Protein AF-A0A1B3WTC4-F1 (afdb_monomer_lite)

Foldseek 3Di:
DPPVVVVVVVVVVVVVVVVVVVVVPPDPPDDDPPPPPPVPQLQPCLVVLLVLLVLLLCLLVVLLVCQVVVNVVSNVVSLVVNVVSLVVNVVSCVVSVQDDPAPSVVLSVQCVVQNHHPSSVVSNVSSVVRSVVVVVSCVVVVND

Secondary structure (DSSP, 8-state):
--SHHHHHHHHHHHHHHHHHHHGGG----------------GGGGHHHHHHHHHHHHHHHHHHHHHHHTT-HHHHHHHHHHHHHHHHHHHHHHHHTT------THHHHHHHHH--STT-HHHHHHHHHHHHHHHHHHHHHTT--

pLDDT: mean 82.91, std 19.41, range [41.91, 98.44]

Radius of gyration: 29.52 Å; chains: 1; bounding box: 40×79×65 Å

Structure (mmCIF, N/CA/C/O backbone):
data_AF-A0A1B3WTC4-F1
#
_entry.id   AF-A0A1B3WTC4-F1
#
loop_
_atom_site.group_PDB
_atom_site.id
_atom_site.type_symbol
_atom_site.label_atom_id
_atom_site.label_alt_id
_atom_site.label_comp_id
_atom_site.label_asym_id
_atom_site.label_entity_id
_atom_site.label_seq_id
_atom_site.pdbx_PDB_ins_code
_atom_site.Cartn_x
_atom_site.Cartn_y
_atom_site.Cartn_z
_atom_site.occupancy
_atom_site.B_iso_or_equiv
_atom_site.auth_seq_id
_atom_site.auth_comp_id
_atom_site.auth_asym_id
_atom_site.auth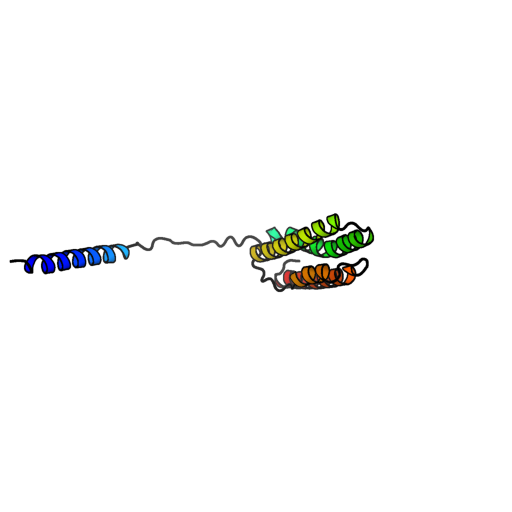_atom_id
_atom_site.pdbx_PDB_model_num
ATOM 1 N N . MET A 1 1 ? 9.241 69.233 44.954 1.00 50.31 1 MET A N 1
ATOM 2 C CA . MET A 1 1 ? 7.904 68.723 44.554 1.00 50.31 1 MET A CA 1
ATOM 3 C C . MET A 1 1 ? 7.933 67.971 43.206 1.00 50.31 1 MET A C 1
ATOM 5 O O . MET A 1 1 ? 7.267 68.380 42.267 1.00 50.31 1 MET A O 1
ATOM 9 N N . LYS A 1 2 ? 8.688 66.867 43.059 1.00 51.78 2 LYS A N 1
ATOM 10 C CA . LYS A 1 2 ? 8.697 66.079 41.796 1.00 51.78 2 LYS A CA 1
ATOM 11 C C . LYS A 1 2 ? 8.578 64.558 41.987 1.00 51.78 2 LYS A C 1
ATOM 13 O O . LYS A 1 2 ? 8.228 63.855 41.046 1.00 51.78 2 LYS A O 1
ATOM 18 N N . ASN A 1 3 ? 8.758 64.057 43.214 1.00 51.31 3 ASN A N 1
ATOM 19 C CA . ASN A 1 3 ? 8.743 62.615 43.501 1.00 51.31 3 ASN A CA 1
ATOM 20 C C . ASN A 1 3 ? 7.388 62.071 43.987 1.00 51.31 3 ASN A C 1
ATOM 22 O O . ASN A 1 3 ? 7.148 60.872 43.876 1.00 51.31 3 ASN A O 1
ATOM 26 N N . MET A 1 4 ? 6.468 62.927 44.446 1.00 48.19 4 MET A N 1
ATOM 27 C CA . MET A 1 4 ? 5.174 62.484 44.995 1.00 48.19 4 MET A CA 1
ATOM 28 C C . MET A 1 4 ? 4.182 62.012 43.910 1.00 48.19 4 MET A C 1
ATOM 30 O O . MET A 1 4 ? 3.353 61.142 44.158 1.00 48.19 4 MET A O 1
ATOM 34 N N . ASN A 1 5 ? 4.340 62.477 42.662 1.00 55.84 5 ASN A N 1
ATOM 35 C CA . ASN A 1 5 ? 3.460 62.119 41.537 1.00 55.84 5 ASN A CA 1
ATOM 36 C C . ASN A 1 5 ? 3.775 60.757 40.891 1.00 55.84 5 ASN A C 1
ATOM 38 O O . ASN A 1 5 ? 2.959 60.237 40.131 1.00 55.84 5 ASN A O 1
ATOM 42 N N . ARG A 1 6 ? 4.945 60.158 41.164 1.00 52.97 6 ARG A N 1
ATOM 43 C CA . ARG A 1 6 ? 5.307 58.830 40.628 1.00 52.97 6 ARG A CA 1
ATOM 44 C C . ARG A 1 6 ? 4.764 57.687 41.483 1.00 52.97 6 ARG A C 1
ATOM 46 O O . ARG A 1 6 ? 4.375 56.669 40.921 1.00 52.97 6 ARG A O 1
ATOM 53 N N . ALA A 1 7 ? 4.722 57.852 42.805 1.00 53.91 7 ALA A N 1
ATOM 54 C CA . ALA A 1 7 ? 4.196 56.833 43.713 1.00 53.91 7 ALA A CA 1
ATOM 55 C C . ALA A 1 7 ? 2.673 56.676 43.557 1.00 53.91 7 ALA A C 1
ATOM 57 O O . ALA A 1 7 ? 2.188 55.562 43.389 1.00 53.91 7 ALA A O 1
ATOM 58 N N . PHE A 1 8 ? 1.940 57.793 43.467 1.00 51.97 8 PHE A N 1
ATOM 59 C CA . PHE A 1 8 ? 0.485 57.782 43.273 1.00 51.97 8 PHE A CA 1
ATOM 60 C C . PHE A 1 8 ? 0.058 57.146 41.939 1.00 51.97 8 PHE A C 1
ATOM 62 O O . PHE A 1 8 ? -0.887 56.361 41.897 1.00 51.97 8 PHE A O 1
ATOM 69 N N . ARG A 1 9 ? 0.795 57.409 40.846 1.00 53.12 9 ARG A N 1
ATOM 70 C CA . ARG A 1 9 ? 0.520 56.794 39.533 1.00 53.12 9 ARG A CA 1
ATOM 71 C C . ARG A 1 9 ? 0.743 55.278 39.523 1.00 53.12 9 ARG A C 1
ATOM 73 O O . ARG A 1 9 ? 0.026 54.580 38.818 1.00 53.12 9 ARG A O 1
ATOM 80 N N . LYS A 1 10 ? 1.697 54.759 40.306 1.00 51.62 10 LYS A N 1
ATOM 81 C CA . LYS A 1 10 ? 1.956 53.311 40.394 1.00 51.62 10 LYS A CA 1
ATOM 82 C C . LYS A 1 10 ? 0.851 52.569 41.150 1.00 51.62 10 LYS A C 1
ATOM 84 O O . LYS A 1 10 ? 0.444 51.504 40.697 1.00 51.62 10 LYS A O 1
ATOM 89 N N . SER A 1 11 ? 0.320 53.147 42.230 1.00 53.62 11 SER A N 1
ATOM 90 C CA . SER A 1 11 ? -0.779 52.529 42.990 1.00 53.62 11 SER A CA 1
ATOM 91 C C . SER A 1 11 ? -2.088 52.451 42.199 1.00 53.62 11 SER A C 1
ATOM 93 O O . SER A 1 11 ? -2.794 51.454 42.302 1.00 53.62 11 SER A O 1
ATOM 95 N N . ILE A 1 12 ? -2.392 53.449 41.361 1.00 56.28 12 ILE A N 1
ATOM 96 C CA . ILE A 1 12 ? -3.609 53.447 40.525 1.00 56.28 12 ILE A CA 1
ATOM 97 C C . ILE A 1 12 ? -3.528 52.378 39.422 1.00 56.28 12 ILE A C 1
ATOM 99 O O . ILE A 1 12 ? -4.506 51.682 39.159 1.00 56.28 12 ILE A O 1
ATOM 103 N N . VAL A 1 13 ? -2.354 52.200 38.804 1.00 56.56 13 VAL A N 1
ATOM 104 C CA . VAL A 1 13 ? -2.149 51.181 37.758 1.00 56.56 13 VAL A CA 1
ATOM 105 C C . VAL A 1 13 ? -2.212 49.763 38.338 1.00 56.56 13 VAL A C 1
ATOM 107 O O . VAL A 1 13 ? -2.821 48.885 37.733 1.00 56.56 13 VAL A O 1
ATOM 110 N N . LEU A 1 14 ? -1.651 49.542 39.532 1.00 54.56 14 LEU A N 1
ATOM 111 C CA . LEU A 1 14 ? -1.703 48.242 40.213 1.00 54.56 14 LEU A CA 1
ATOM 112 C C . LEU A 1 14 ? -3.119 47.872 40.678 1.00 54.56 14 LEU A C 1
ATOM 114 O O . LEU A 1 14 ? -3.520 46.719 40.534 1.00 54.56 14 LEU A O 1
ATOM 118 N N . ALA A 1 15 ? -3.896 48.841 41.174 1.00 55.72 15 ALA A N 1
ATOM 119 C CA . ALA A 1 15 ? -5.288 48.612 41.567 1.00 55.72 15 ALA A CA 1
ATOM 120 C C . ALA A 1 15 ? -6.195 48.291 40.361 1.00 55.72 15 ALA A C 1
ATOM 122 O O . ALA A 1 15 ? -7.077 47.444 40.469 1.00 55.72 15 ALA A O 1
ATOM 123 N N . SER A 1 16 ? -5.939 48.915 39.205 1.00 55.94 16 SER A N 1
ATOM 124 C CA . SER A 1 16 ? -6.652 48.667 37.940 1.00 55.94 16 SER A CA 1
ATOM 125 C C . SER A 1 16 ? -6.353 47.284 37.337 1.00 55.94 16 SER A C 1
ATOM 127 O O . SER A 1 16 ? -7.250 46.596 36.856 1.00 55.94 16 SER A O 1
ATOM 129 N N . LEU A 1 17 ? -5.103 46.818 37.412 1.00 55.31 17 LEU A N 1
ATOM 130 C CA . LEU A 1 17 ? -4.729 45.484 36.922 1.00 55.31 17 LEU A CA 1
ATOM 131 C C . LEU A 1 17 ? -5.350 44.350 37.750 1.00 55.31 17 LEU A C 1
ATOM 133 O O . LEU A 1 17 ? -5.718 43.315 37.196 1.00 55.31 17 LEU A O 1
ATOM 137 N N . MET A 1 18 ? -5.507 44.547 39.062 1.00 55.53 18 MET A N 1
ATOM 138 C CA . MET A 1 18 ? -6.101 43.538 39.946 1.00 55.53 18 MET A CA 1
ATOM 139 C C . MET A 1 18 ? -7.618 43.402 39.768 1.00 55.53 18 MET A C 1
ATOM 141 O O . MET A 1 18 ? -8.139 42.291 39.849 1.00 55.53 18 MET A O 1
ATOM 145 N N . THR A 1 19 ? -8.335 44.487 39.462 1.00 55.62 19 THR A N 1
ATOM 146 C CA . THR A 1 19 ? -9.781 44.418 39.188 1.00 55.62 19 THR A CA 1
ATOM 147 C C . THR A 1 19 ? -10.091 43.742 37.851 1.00 55.62 19 THR A C 1
ATOM 149 O O . THR A 1 19 ? -11.058 42.988 37.772 1.00 55.62 19 THR A O 1
ATOM 152 N N . VAL A 1 20 ? -9.246 43.917 36.828 1.00 57.22 20 VAL A N 1
ATOM 153 C CA . VAL A 1 20 ? -9.387 43.206 35.540 1.00 57.22 20 VAL A CA 1
ATOM 154 C C . VAL A 1 20 ? -9.136 41.700 35.693 1.00 57.22 20 VAL A C 1
ATOM 156 O O . VAL A 1 20 ? -9.823 40.899 35.061 1.00 57.22 20 VAL A O 1
ATOM 159 N N . LEU A 1 21 ? -8.207 41.292 36.565 1.00 54.12 21 LEU A N 1
ATOM 160 C CA . LEU A 1 21 ? -7.899 39.874 36.785 1.00 54.12 21 LEU A CA 1
ATOM 161 C C . LEU A 1 21 ? -9.020 39.132 37.543 1.00 54.12 21 LEU A C 1
ATOM 163 O O . LEU A 1 21 ? -9.281 37.965 37.264 1.00 54.12 21 LEU A O 1
ATOM 167 N N . LEU A 1 22 ? -9.721 39.811 38.458 1.00 52.78 22 LEU A N 1
ATOM 168 C CA . LEU A 1 22 ? -10.824 39.231 39.240 1.00 52.78 22 LEU A CA 1
ATOM 169 C C . LEU A 1 22 ? -12.136 39.082 38.448 1.00 52.78 22 LEU A C 1
ATOM 171 O O . LEU A 1 22 ? -12.939 38.205 38.763 1.00 52.78 22 LEU A O 1
ATOM 175 N N . LEU A 1 23 ? -12.342 39.874 37.391 1.00 52.59 23 LEU A N 1
ATOM 176 C CA . LEU A 1 23 ? -13.521 39.778 36.517 1.00 52.59 23 LEU A CA 1
ATOM 177 C C . LEU A 1 23 ? -13.477 38.584 35.544 1.00 52.59 23 LEU A C 1
ATOM 179 O O . LEU A 1 23 ? -14.516 38.197 35.017 1.00 52.59 23 LEU A O 1
ATOM 183 N N . MET A 1 24 ? -12.313 37.958 35.339 1.00 53.66 24 MET A N 1
ATOM 184 C CA . MET A 1 24 ? -12.156 36.811 34.429 1.00 53.66 24 MET A CA 1
ATOM 185 C C . MET A 1 24 ? -12.539 35.450 35.045 1.00 53.66 24 MET A C 1
ATOM 187 O O . MET A 1 24 ? -12.546 34.448 34.336 1.00 53.66 24 MET A O 1
ATOM 191 N N . ILE A 1 25 ? -12.857 35.382 36.345 1.00 55.09 25 ILE A N 1
ATOM 192 C CA . ILE A 1 25 ? -13.133 34.110 37.051 1.00 55.09 25 ILE A CA 1
ATOM 193 C C . ILE A 1 25 ? -14.643 33.800 37.124 1.00 55.09 25 ILE A C 1
ATOM 195 O O . ILE A 1 25 ? -15.042 32.680 37.431 1.00 55.09 25 ILE A O 1
ATOM 199 N N . ALA A 1 26 ? -15.512 34.750 36.777 1.00 51.06 26 ALA A N 1
ATOM 200 C CA . ALA A 1 26 ? -16.961 34.561 36.815 1.00 51.06 26 ALA A CA 1
ATOM 201 C C . ALA A 1 26 ? -17.522 34.140 35.446 1.00 51.06 26 ALA A C 1
ATOM 203 O O . ALA A 1 26 ? -18.326 34.852 34.847 1.00 51.06 26 ALA A O 1
ATOM 204 N N . VAL A 1 27 ? -17.115 32.970 34.947 1.00 57.34 27 VAL A N 1
ATOM 205 C CA . VAL A 1 27 ? -17.878 32.281 33.896 1.00 57.34 27 VAL A CA 1
ATOM 206 C C . VAL A 1 27 ? -18.818 31.301 34.597 1.00 57.34 27 VAL A C 1
ATOM 208 O O . VAL A 1 27 ? -18.336 30.354 35.221 1.00 57.34 27 VAL A O 1
ATOM 211 N N . PRO A 1 28 ? -20.145 31.505 34.561 1.00 53.31 28 PRO A N 1
ATOM 212 C CA . PRO A 1 28 ? -21.066 30.544 35.140 1.00 53.31 28 PRO A CA 1
ATOM 213 C C . PRO A 1 28 ? -21.009 29.248 34.321 1.00 53.31 28 PRO A C 1
ATOM 215 O O . PRO A 1 28 ? -21.296 29.234 33.123 1.00 53.31 28 PRO A O 1
ATOM 218 N N . SER A 1 29 ? -20.606 28.163 34.984 1.00 58.69 29 SER A N 1
ATOM 219 C CA . SER A 1 29 ? -20.560 26.796 34.465 1.00 58.69 29 SER A CA 1
ATOM 220 C C . SER A 1 29 ? -21.958 26.300 34.088 1.00 58.69 29 SER A C 1
ATOM 222 O O . SER A 1 29 ? -22.588 25.556 34.834 1.00 58.69 29 SER A O 1
ATOM 224 N N . PHE A 1 30 ? -22.441 26.689 32.913 1.00 56.84 30 PHE A N 1
ATOM 225 C CA . PHE A 1 30 ? -23.609 26.092 32.276 1.00 56.84 30 PHE A CA 1
ATOM 226 C C . PHE A 1 30 ? -23.208 25.544 30.913 1.00 56.84 30 PHE A C 1
ATOM 228 O O . PHE A 1 30 ? -23.296 26.219 29.894 1.00 56.84 30 PHE A O 1
ATOM 235 N N . ALA A 1 31 ? -22.777 24.288 30.906 1.00 49.81 31 ALA A N 1
ATOM 236 C CA . ALA A 1 31 ? -22.910 23.427 29.743 1.00 49.81 31 ALA A CA 1
ATOM 237 C C . ALA A 1 31 ? -22.973 21.973 30.219 1.00 49.81 31 ALA A C 1
ATOM 239 O O . ALA A 1 31 ? -21.963 21.278 30.328 1.00 49.81 31 ALA A O 1
ATOM 240 N N . GLN A 1 32 ? -24.193 21.507 30.494 1.00 54.41 32 GLN A N 1
ATOM 241 C CA . GLN A 1 32 ? -24.524 20.100 30.301 1.00 54.41 32 GLN A CA 1
ATOM 242 C C . GLN A 1 32 ? -24.184 19.755 28.848 1.00 54.41 32 GLN A C 1
ATOM 244 O O . GLN A 1 32 ? -24.898 20.147 27.930 1.00 54.41 32 GLN A O 1
ATOM 249 N N . SER A 1 33 ? -23.093 19.028 28.630 1.00 41.91 33 SER A N 1
ATOM 250 C CA . SER A 1 33 ? -22.925 18.253 27.406 1.00 41.91 33 SER A CA 1
ATOM 251 C C . SER A 1 33 ? -23.109 16.790 27.773 1.00 41.91 33 SER A C 1
ATOM 253 O O . SER A 1 33 ? -22.177 16.055 28.085 1.00 41.91 33 SER A O 1
ATOM 255 N N . THR A 1 34 ? -24.360 16.343 27.743 1.00 49.53 34 THR A N 1
ATOM 256 C CA . THR A 1 34 ? -24.638 14.952 27.412 1.00 49.53 34 THR A CA 1
ATOM 257 C C . THR A 1 34 ? -24.157 14.758 25.979 1.00 49.53 34 THR A C 1
ATOM 259 O O . THR A 1 34 ? -24.918 14.894 25.024 1.00 49.53 34 THR A O 1
ATOM 262 N N . SER A 1 35 ? -22.862 14.479 25.793 1.00 42.72 35 SER A N 1
ATOM 263 C CA . SER A 1 35 ? -22.417 13.940 24.519 1.00 42.72 35 SER A CA 1
ATOM 264 C C . SER A 1 35 ? -23.044 12.554 24.425 1.00 42.72 35 SER A C 1
ATOM 266 O O . SER A 1 35 ? -22.487 11.569 24.914 1.00 42.72 35 SER A O 1
ATOM 268 N N . SER A 1 36 ? -24.226 12.455 23.818 1.00 45.22 36 SER A N 1
ATOM 269 C CA . SER A 1 36 ? -24.593 11.229 23.132 1.00 45.22 36 SER A CA 1
ATOM 270 C C . SER A 1 36 ? -23.496 11.051 22.093 1.00 45.22 36 SER A C 1
ATOM 272 O O . SER A 1 36 ? -23.508 11.698 21.043 1.00 45.22 36 SER A O 1
ATOM 274 N N . ARG A 1 37 ? -22.461 10.288 22.450 1.00 44.78 37 ARG A N 1
ATOM 275 C CA . ARG A 1 37 ? -21.400 9.889 21.543 1.00 44.78 37 ARG A CA 1
ATOM 276 C C . ARG A 1 37 ? -22.122 9.098 20.466 1.00 44.78 37 ARG A C 1
ATOM 278 O O . ARG A 1 37 ? -22.392 7.915 20.635 1.00 44.78 37 ARG A O 1
ATOM 285 N N . PHE A 1 38 ? -22.520 9.776 19.394 1.00 46.78 38 PHE A N 1
ATOM 286 C CA . PHE A 1 38 ? -22.831 9.119 18.143 1.00 46.78 38 PHE A CA 1
ATOM 287 C C . PHE A 1 38 ? -21.493 8.548 17.691 1.00 46.78 38 PHE A C 1
ATOM 289 O O . PHE A 1 38 ? -20.714 9.197 16.990 1.00 46.78 38 PHE A O 1
ATOM 296 N N . GLU A 1 39 ? -21.153 7.387 18.247 1.00 51.66 39 GLU A N 1
ATOM 297 C CA . GLU A 1 39 ? -20.001 6.611 17.849 1.00 51.66 39 GLU A CA 1
ATOM 298 C C . GLU A 1 39 ? -20.309 6.210 16.416 1.00 51.66 39 GLU A C 1
ATOM 300 O O . GLU A 1 39 ? -21.130 5.327 16.163 1.00 51.66 39 GLU A O 1
ATOM 305 N N . ARG A 1 40 ? -19.765 6.982 15.463 1.00 58.31 40 ARG A N 1
ATOM 306 C CA . ARG A 1 40 ? -19.933 6.681 14.044 1.00 58.31 40 ARG A CA 1
ATOM 307 C C . ARG A 1 40 ? -19.571 5.209 13.877 1.00 58.31 40 ARG A C 1
ATOM 309 O O . ARG A 1 40 ? -18.495 4.822 14.340 1.00 58.31 40 ARG A O 1
ATOM 316 N N . PRO A 1 41 ? -20.424 4.399 13.233 1.00 64.12 41 PRO A N 1
ATOM 317 C CA . PRO A 1 41 ? -20.119 2.994 13.055 1.00 64.12 41 PRO A CA 1
ATOM 318 C C . PRO A 1 41 ? -18.742 2.876 12.403 1.00 64.12 41 PRO A C 1
ATOM 320 O O . PRO A 1 41 ? -18.532 3.416 11.313 1.00 64.12 41 PRO A O 1
ATOM 323 N N . ARG A 1 42 ? -17.797 2.178 13.050 1.00 71.69 42 ARG A N 1
ATOM 324 C CA . ARG A 1 42 ? -16.463 1.903 12.476 1.00 71.69 42 ARG A CA 1
ATOM 325 C C . ARG A 1 42 ? -16.576 1.239 11.097 1.00 71.69 42 ARG A C 1
ATOM 327 O O . ARG A 1 42 ? -15.669 1.329 10.282 1.00 71.69 42 ARG A O 1
ATOM 334 N N . THR A 1 43 ? -17.722 0.628 10.806 1.00 80.81 43 THR A N 1
ATOM 335 C CA . THR A 1 43 ? -18.070 0.030 9.518 1.00 80.81 43 THR A CA 1
ATOM 336 C C . THR A 1 43 ? -18.186 1.030 8.366 1.00 80.81 43 THR A C 1
ATOM 338 O O . THR A 1 43 ? -18.031 0.604 7.224 1.00 80.81 43 THR A O 1
ATOM 341 N N . LYS A 1 44 ? -18.388 2.336 8.619 1.00 88.06 44 LYS A N 1
ATOM 342 C CA . LYS A 1 44 ? -18.549 3.353 7.560 1.00 88.06 44 LYS A CA 1
ATOM 343 C C . LYS A 1 44 ? -17.404 3.322 6.542 1.00 88.06 44 LYS A C 1
ATOM 345 O O . LYS A 1 44 ? -17.657 3.430 5.3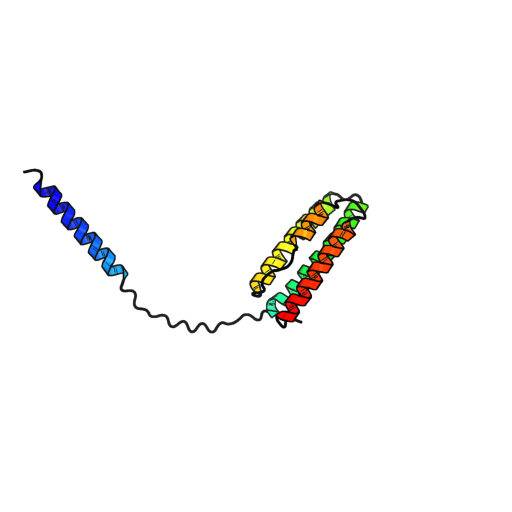51 1.00 88.06 44 LYS A O 1
ATOM 350 N N . TYR A 1 45 ? -16.170 3.159 7.018 1.00 91.75 45 TYR A N 1
ATOM 351 C CA . TYR A 1 45 ? -14.959 3.187 6.191 1.00 91.75 45 TYR A CA 1
ATOM 352 C C . TYR A 1 45 ? -14.381 1.791 5.922 1.00 91.75 45 TYR A C 1
ATOM 354 O O . TYR A 1 45 ? -13.317 1.665 5.322 1.00 91.75 45 TYR A O 1
ATOM 362 N N . LEU A 1 46 ? -15.058 0.718 6.350 1.00 93.38 46 LEU A N 1
ATOM 363 C CA . LEU A 1 46 ? -14.535 -0.645 6.221 1.00 93.38 46 LEU A CA 1
ATOM 364 C C . LEU A 1 46 ? -14.336 -1.048 4.753 1.00 93.38 46 LEU A C 1
ATOM 366 O O . LEU A 1 46 ? -13.332 -1.681 4.421 1.00 93.38 46 LEU A O 1
ATOM 370 N N . GLY A 1 47 ? -15.274 -0.665 3.880 1.00 94.38 47 GLY A N 1
ATOM 371 C CA . GLY A 1 47 ? -15.153 -0.868 2.435 1.00 94.38 47 GLY A CA 1
ATOM 372 C C . GLY A 1 47 ? -13.923 -0.158 1.866 1.00 94.38 47 GLY A C 1
ATOM 373 O O . GLY A 1 47 ? -13.108 -0.789 1.193 1.00 94.38 47 GLY A O 1
ATOM 374 N N . ASP A 1 48 ? -13.735 1.111 2.229 1.00 96.25 48 ASP A N 1
ATOM 375 C CA . ASP A 1 48 ? -12.609 1.931 1.774 1.00 96.25 48 ASP A CA 1
ATOM 376 C C . ASP A 1 48 ? -11.268 1.396 2.277 1.00 96.25 48 ASP A C 1
ATOM 378 O O . ASP A 1 48 ? -10.305 1.350 1.516 1.00 96.25 48 ASP A O 1
ATOM 382 N N . VAL A 1 49 ? -11.194 0.927 3.527 1.00 96.69 49 VAL A N 1
ATOM 383 C CA . VAL A 1 49 ? -9.988 0.296 4.086 1.00 96.69 49 VAL A CA 1
ATOM 384 C C . VAL A 1 49 ? -9.603 -0.945 3.285 1.00 96.69 49 VAL A C 1
ATOM 386 O O . VAL A 1 49 ? -8.439 -1.107 2.920 1.00 96.69 49 VAL A O 1
ATOM 389 N N . ARG A 1 50 ? -10.574 -1.813 2.976 1.00 96.62 50 ARG A N 1
ATOM 390 C CA . ARG A 1 50 ? -10.333 -3.038 2.196 1.00 96.62 50 ARG A CA 1
ATOM 391 C C . ARG A 1 50 ? -9.908 -2.720 0.770 1.00 96.62 50 ARG A C 1
ATOM 393 O O . ARG A 1 50 ? -8.944 -3.303 0.283 1.00 96.62 50 ARG A O 1
ATOM 400 N N . ALA A 1 51 ? -10.598 -1.785 0.124 1.00 98.00 51 ALA A N 1
ATOM 401 C CA . ALA A 1 51 ? -10.286 -1.374 -1.237 1.00 98.00 51 ALA A CA 1
ATOM 402 C C . ALA A 1 51 ? -8.900 -0.716 -1.323 1.00 98.00 51 ALA A C 1
ATOM 404 O O . ALA A 1 51 ? -8.120 -1.048 -2.209 1.00 98.00 51 ALA A O 1
ATOM 405 N N . THR A 1 52 ? -8.569 0.162 -0.375 1.00 98.25 52 THR A N 1
ATOM 406 C CA . THR A 1 52 ? -7.259 0.825 -0.293 1.00 98.25 52 THR A CA 1
ATOM 407 C C . THR A 1 52 ? -6.137 -0.182 -0.066 1.00 98.25 52 THR A C 1
ATOM 409 O O . THR A 1 52 ? -5.145 -0.155 -0.787 1.00 98.25 52 THR A O 1
ATOM 412 N N . MET A 1 53 ? -6.300 -1.132 0.864 1.00 98.06 53 MET A N 1
ATOM 413 C CA . MET A 1 53 ? -5.290 -2.177 1.067 1.00 98.06 53 MET A CA 1
ATOM 414 C C . MET A 1 53 ? -5.107 -3.044 -0.181 1.00 98.06 53 MET A C 1
ATOM 416 O O . MET A 1 53 ? -3.975 -3.353 -0.540 1.00 98.06 53 MET A O 1
ATOM 420 N N . LYS A 1 54 ? -6.197 -3.397 -0.872 1.00 98.25 54 LYS A N 1
ATOM 421 C CA . LYS A 1 54 ? -6.118 -4.150 -2.127 1.00 98.25 54 LYS A CA 1
ATOM 422 C C . LYS A 1 54 ? -5.305 -3.391 -3.182 1.00 98.25 54 LYS A C 1
ATOM 424 O O . LYS A 1 54 ? -4.406 -3.976 -3.772 1.00 98.25 54 LYS A O 1
ATOM 429 N N . ARG A 1 55 ? -5.542 -2.083 -3.352 1.00 98.38 55 ARG A N 1
ATOM 430 C CA . ARG A 1 55 ? -4.737 -1.247 -4.262 1.00 98.38 55 ARG A CA 1
ATOM 431 C C . ARG A 1 55 ? -3.258 -1.235 -3.865 1.00 98.38 55 ARG A C 1
ATOM 433 O O . ARG A 1 55 ? -2.404 -1.412 -4.723 1.00 98.38 55 ARG A O 1
ATOM 440 N N . ILE A 1 56 ? -2.947 -1.118 -2.571 1.00 98.31 56 ILE A N 1
ATOM 441 C CA . ILE A 1 56 ? -1.562 -1.209 -2.070 1.00 98.31 56 ILE A CA 1
ATOM 442 C C . ILE A 1 56 ? -0.912 -2.559 -2.421 1.00 98.31 56 ILE A C 1
ATOM 444 O O . ILE A 1 56 ? 0.276 -2.583 -2.724 1.00 98.31 56 ILE A O 1
ATOM 448 N N . GLN A 1 57 ? -1.656 -3.671 -2.387 1.00 97.75 57 GLN A N 1
ATOM 449 C CA . GLN A 1 57 ? -1.137 -4.997 -2.757 1.00 97.75 57 GLN A CA 1
ATOM 450 C C . GLN A 1 57 ? -0.873 -5.150 -4.258 1.00 97.75 57 GLN A C 1
ATOM 452 O O . GLN A 1 57 ? 0.068 -5.837 -4.640 1.00 97.75 57 GLN A O 1
ATOM 457 N N . GLU A 1 58 ? -1.688 -4.522 -5.104 1.00 97.56 58 GLU A N 1
ATOM 458 C CA . GLU A 1 58 ? -1.585 -4.641 -6.563 1.00 97.56 58 GLU A CA 1
ATOM 459 C C . GLU A 1 58 ? -0.455 -3.777 -7.146 1.00 97.56 58 GLU A C 1
ATOM 461 O O . GLU A 1 58 ? 0.220 -4.189 -8.090 1.00 97.56 58 GLU A O 1
ATOM 466 N N . LEU A 1 59 ? -0.213 -2.596 -6.565 1.00 98.06 59 LEU A N 1
ATOM 467 C CA . LEU A 1 59 ? 0.739 -1.610 -7.090 1.00 98.06 59 LEU A CA 1
ATOM 468 C C . LEU A 1 59 ? 2.174 -2.132 -7.278 1.00 98.06 59 LEU A C 1
ATOM 470 O O . LEU A 1 59 ? 2.748 -1.849 -8.328 1.00 98.06 59 LEU A O 1
ATOM 474 N N . PRO A 1 60 ? 2.774 -2.900 -6.347 1.00 97.62 60 PRO A N 1
ATOM 475 C CA . PRO A 1 60 ? 4.082 -3.514 -6.564 1.00 97.62 60 PRO A CA 1
ATOM 476 C C . PRO A 1 60 ? 4.186 -4.350 -7.843 1.00 97.62 60 PRO A C 1
ATOM 478 O O . PRO A 1 60 ? 5.182 -4.237 -8.550 1.00 97.62 60 PRO A O 1
ATOM 481 N N . GLY A 1 61 ? 3.162 -5.145 -8.163 1.00 97.06 61 GLY A N 1
ATOM 482 C CA . GLY A 1 61 ? 3.139 -5.949 -9.387 1.00 97.06 61 GLY A CA 1
ATOM 483 C C . GLY A 1 61 ? 2.966 -5.098 -10.645 1.00 97.06 61 GLY A C 1
ATOM 484 O O . GLY A 1 61 ? 3.618 -5.351 -11.652 1.00 97.06 61 GLY A O 1
ATOM 485 N N . ILE A 1 62 ? 2.141 -4.048 -10.577 1.00 97.62 62 ILE A N 1
ATOM 486 C CA . ILE A 1 62 ? 1.984 -3.082 -11.677 1.00 97.62 62 ILE A CA 1
ATOM 487 C C . ILE A 1 62 ? 3.319 -2.385 -11.968 1.00 97.62 62 ILE A C 1
ATOM 489 O O . ILE A 1 62 ? 3.736 -2.302 -13.118 1.00 97.62 62 ILE A O 1
ATOM 493 N N . MET A 1 63 ? 4.015 -1.928 -10.925 1.00 98.00 63 MET A N 1
ATOM 494 C CA . MET A 1 63 ? 5.327 -1.293 -11.054 1.00 98.00 63 MET A CA 1
ATOM 495 C C . MET A 1 63 ? 6.387 -2.235 -11.633 1.00 98.00 63 MET A C 1
ATOM 497 O O . MET A 1 63 ? 7.187 -1.795 -12.452 1.00 98.00 63 MET A O 1
ATOM 501 N N . ASP A 1 64 ? 6.385 -3.513 -11.246 1.00 97.44 64 ASP A N 1
ATOM 502 C CA . ASP A 1 64 ? 7.299 -4.517 -11.808 1.00 97.44 64 ASP A CA 1
ATOM 503 C C . ASP A 1 64 ? 7.088 -4.688 -13.317 1.00 97.44 64 ASP A C 1
ATOM 505 O O . ASP A 1 64 ? 8.048 -4.665 -14.084 1.00 97.44 64 ASP A O 1
ATOM 509 N N . ASN A 1 65 ? 5.826 -4.769 -13.755 1.00 97.38 65 ASN A N 1
ATOM 510 C CA . ASN A 1 65 ? 5.487 -4.864 -15.176 1.00 97.38 65 ASN A CA 1
ATOM 511 C C . ASN A 1 65 ? 5.971 -3.635 -15.958 1.00 97.38 65 ASN A C 1
ATOM 513 O O . ASN A 1 65 ? 6.582 -3.791 -17.009 1.00 97.38 65 ASN A O 1
ATOM 517 N N . LEU A 1 66 ? 5.779 -2.427 -15.417 1.00 97.75 66 LEU A N 1
ATOM 518 C CA . LEU A 1 66 ? 6.243 -1.183 -16.047 1.00 97.75 66 LEU A CA 1
ATOM 519 C C . LEU A 1 66 ? 7.770 -1.146 -16.194 1.00 97.75 66 LEU A C 1
ATOM 521 O O . LEU A 1 66 ? 8.290 -0.741 -17.233 1.00 97.75 66 LEU A O 1
ATOM 525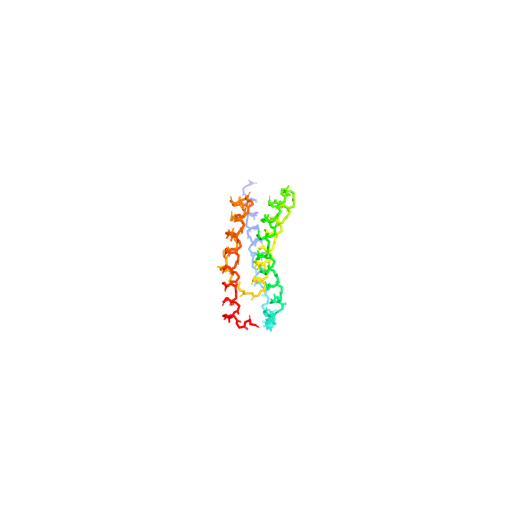 N N . LEU A 1 67 ? 8.504 -1.633 -15.189 1.00 96.31 67 LEU A N 1
ATOM 526 C CA . LEU A 1 67 ? 9.958 -1.787 -15.288 1.00 96.31 67 LEU A CA 1
ATOM 527 C C . LEU A 1 67 ? 10.346 -2.796 -16.378 1.00 96.31 67 LEU A C 1
ATOM 529 O O . LEU A 1 67 ? 11.301 -2.556 -17.113 1.00 96.31 67 LEU A O 1
ATOM 533 N N . CYS A 1 68 ? 9.609 -3.901 -16.514 1.00 96.88 68 CYS A N 1
ATOM 534 C CA . CYS A 1 68 ? 9.838 -4.895 -17.567 1.00 96.88 68 CYS A CA 1
ATOM 535 C C . CYS A 1 68 ? 9.506 -4.383 -18.976 1.00 96.88 68 CYS A C 1
ATOM 537 O O . CYS A 1 68 ? 10.137 -4.796 -19.949 1.00 96.88 68 CYS A O 1
ATOM 539 N N . GLU A 1 69 ? 8.553 -3.464 -19.087 1.00 97.88 69 GLU A N 1
ATOM 540 C CA . GLU A 1 69 ? 8.164 -2.803 -20.336 1.00 97.88 69 GLU A CA 1
ATOM 541 C C . GLU A 1 69 ? 9.076 -1.614 -20.694 1.00 97.88 69 GLU A C 1
ATOM 543 O O . GLU A 1 69 ? 8.944 -1.043 -21.774 1.00 97.88 69 GLU A O 1
ATOM 548 N N . ASN A 1 70 ? 10.055 -1.284 -19.840 1.00 96.81 70 ASN A N 1
ATOM 549 C CA . ASN A 1 70 ? 10.908 -0.095 -19.941 1.00 96.81 70 ASN A CA 1
ATOM 550 C C . ASN A 1 70 ? 10.111 1.225 -19.944 1.00 96.81 70 ASN A C 1
ATOM 552 O O . ASN A 1 70 ? 10.465 2.155 -20.670 1.00 96.81 70 ASN A O 1
ATOM 556 N N . ASP A 1 71 ? 9.070 1.320 -19.110 1.00 97.69 71 ASP A N 1
ATOM 557 C CA . ASP A 1 71 ? 8.283 2.538 -18.880 1.00 97.69 71 ASP A CA 1
ATOM 558 C C . ASP A 1 71 ? 8.638 3.201 -17.527 1.00 97.69 71 ASP A C 1
ATOM 560 O O . ASP A 1 71 ? 7.984 2.967 -16.500 1.00 97.69 71 ASP A O 1
ATOM 564 N N . PRO A 1 72 ? 9.696 4.035 -17.478 1.00 94.25 72 PRO A N 1
ATOM 565 C CA . PRO A 1 72 ? 10.117 4.700 -16.247 1.00 94.25 72 PRO A CA 1
ATOM 566 C C . PRO A 1 72 ? 9.131 5.778 -15.778 1.00 94.25 72 PRO A C 1
ATOM 568 O O . PRO A 1 72 ? 9.033 6.024 -14.571 1.00 94.25 72 PRO A O 1
ATOM 571 N N . ASP A 1 73 ? 8.399 6.412 -16.696 1.00 97.56 73 ASP A N 1
ATOM 572 C CA . ASP A 1 73 ? 7.441 7.468 -16.367 1.00 97.56 73 ASP A CA 1
ATOM 573 C C . ASP A 1 73 ? 6.214 6.865 -15.681 1.00 97.56 73 ASP A C 1
ATOM 575 O O . ASP A 1 73 ? 5.829 7.312 -14.593 1.00 97.56 73 ASP A O 1
ATOM 579 N N . GLY A 1 74 ? 5.670 5.779 -16.241 1.00 97.88 74 GLY A N 1
ATOM 580 C CA . GLY A 1 74 ? 4.622 4.989 -15.601 1.00 97.88 74 GLY A CA 1
ATOM 581 C C . GLY A 1 74 ? 5.051 4.495 -14.219 1.00 97.88 74 GLY A C 1
ATOM 582 O O . GLY A 1 74 ? 4.308 4.634 -13.243 1.00 97.88 74 GLY A O 1
ATOM 583 N N . TYR A 1 75 ? 6.284 3.991 -14.091 1.00 96.88 75 TYR A N 1
ATOM 584 C CA . TYR A 1 75 ? 6.824 3.548 -12.804 1.00 96.88 75 TYR A CA 1
ATOM 585 C C . TYR A 1 75 ? 6.861 4.675 -11.753 1.00 96.88 75 TYR A C 1
ATOM 587 O O . TYR A 1 75 ? 6.499 4.468 -10.590 1.00 96.88 75 TYR A O 1
ATOM 595 N N . ILE A 1 76 ? 7.276 5.891 -12.130 1.00 96.69 76 ILE A N 1
ATOM 596 C CA . ILE A 1 76 ? 7.269 7.056 -11.230 1.00 96.69 76 ILE A CA 1
ATOM 5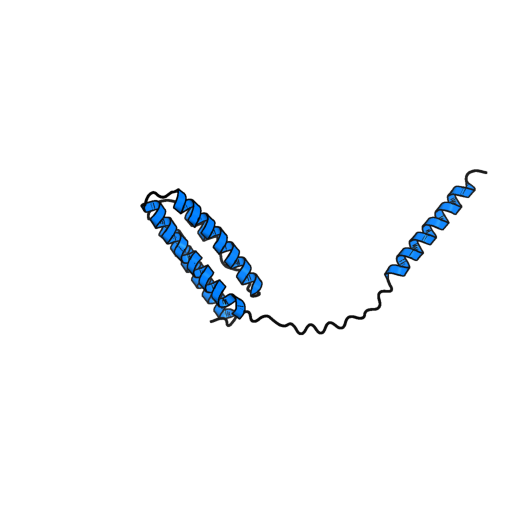97 C C . ILE A 1 76 ? 5.844 7.384 -10.770 1.00 96.69 76 ILE A C 1
ATOM 599 O O . ILE A 1 76 ? 5.637 7.616 -9.573 1.00 96.69 76 ILE A O 1
ATOM 603 N N . VAL A 1 77 ? 4.878 7.379 -11.690 1.00 98.19 77 VAL A N 1
ATOM 604 C CA . VAL A 1 77 ? 3.469 7.680 -11.397 1.00 98.19 77 VAL A CA 1
ATOM 605 C C . VAL A 1 77 ? 2.884 6.670 -10.412 1.00 98.19 77 VAL A C 1
ATOM 607 O O . VAL A 1 77 ? 2.365 7.057 -9.361 1.00 98.19 77 VAL A O 1
ATOM 610 N N . GLU A 1 78 ? 3.018 5.372 -10.685 1.00 98.19 78 GLU A N 1
ATOM 611 C CA . GLU A 1 78 ? 2.442 4.333 -9.822 1.00 98.19 78 GLU A CA 1
ATOM 612 C C . GLU A 1 78 ? 3.136 4.266 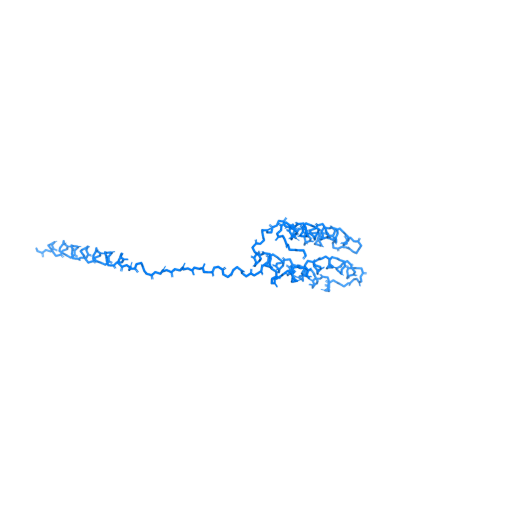-8.452 1.00 98.19 78 GLU A C 1
ATOM 614 O O . GLU A 1 78 ? 2.499 4.000 -7.429 1.00 98.19 78 GLU A O 1
ATOM 619 N N . ARG A 1 79 ? 4.418 4.633 -8.375 1.00 97.44 79 ARG A N 1
ATOM 620 C CA . ARG A 1 79 ? 5.124 4.781 -7.097 1.00 97.44 79 ARG A CA 1
ATOM 621 C C . ARG A 1 79 ? 4.591 5.939 -6.249 1.00 97.44 79 ARG A C 1
ATOM 623 O O . ARG A 1 79 ? 4.484 5.800 -5.030 1.00 97.44 79 ARG A O 1
ATOM 630 N N . GLN A 1 80 ? 4.250 7.078 -6.853 1.00 97.94 80 GLN A N 1
ATOM 631 C CA . GLN A 1 80 ? 3.601 8.187 -6.135 1.00 97.94 80 GLN A CA 1
ATOM 632 C C . GLN A 1 80 ? 2.183 7.814 -5.694 1.00 97.94 80 GLN A C 1
ATOM 634 O O . GLN A 1 80 ? 1.739 8.175 -4.597 1.00 97.94 80 GLN A O 1
ATOM 639 N N . ARG A 1 81 ? 1.479 7.041 -6.524 1.00 98.25 81 ARG A N 1
ATOM 640 C CA . ARG A 1 81 ? 0.173 6.489 -6.173 1.00 98.25 81 ARG A CA 1
ATOM 641 C C . ARG A 1 81 ? 0.265 5.549 -4.975 1.00 98.25 81 ARG A C 1
ATOM 643 O O . ARG A 1 81 ? -0.554 5.676 -4.070 1.00 98.25 81 ARG A O 1
ATOM 650 N N . LEU A 1 82 ? 1.282 4.687 -4.902 1.00 98.38 82 LEU A N 1
ATOM 651 C CA . LEU A 1 82 ? 1.521 3.840 -3.728 1.00 98.38 82 LEU A CA 1
ATOM 652 C C . LEU A 1 82 ? 1.668 4.672 -2.451 1.00 98.38 82 LEU A C 1
ATOM 654 O O . LEU A 1 82 ? 0.984 4.391 -1.465 1.00 98.38 82 LEU A O 1
ATOM 658 N N . ALA A 1 83 ? 2.498 5.716 -2.473 1.00 98.00 83 ALA A N 1
ATOM 659 C CA . ALA A 1 83 ? 2.663 6.603 -1.323 1.00 98.00 83 ALA A CA 1
ATOM 660 C C . ALA A 1 83 ? 1.324 7.232 -0.893 1.00 98.00 83 ALA A C 1
ATOM 662 O O . ALA A 1 83 ? 1.006 7.281 0.296 1.00 98.00 83 ALA A O 1
ATOM 663 N N . THR A 1 84 ? 0.506 7.640 -1.865 1.00 98.31 84 THR A N 1
ATOM 664 C CA . THR A 1 84 ? -0.824 8.218 -1.628 1.00 98.31 84 THR A CA 1
ATOM 665 C C . THR A 1 84 ? -1.785 7.209 -0.996 1.00 98.31 84 THR A C 1
ATOM 667 O O . THR A 1 84 ? -2.434 7.516 0.002 1.00 98.31 84 THR A O 1
ATOM 670 N N . GLU A 1 85 ? -1.865 5.987 -1.524 1.00 98.44 85 GLU A N 1
ATOM 671 C CA . GLU A 1 85 ? -2.731 4.939 -0.970 1.00 98.44 85 GLU A CA 1
ATOM 672 C C . GLU A 1 85 ? -2.295 4.529 0.445 1.00 98.44 85 GLU A C 1
ATOM 674 O O . GLU A 1 85 ? -3.141 4.284 1.307 1.00 98.44 85 GLU A O 1
ATOM 679 N N . ILE A 1 86 ? -0.986 4.521 0.728 1.00 98.19 86 ILE A N 1
ATOM 680 C CA . ILE A 1 86 ? -0.459 4.285 2.078 1.00 98.19 86 ILE A CA 1
ATOM 681 C C . ILE A 1 86 ? -0.954 5.357 3.058 1.00 98.19 86 ILE A C 1
ATOM 683 O O . ILE A 1 86 ? -1.428 5.013 4.145 1.00 98.19 86 ILE A O 1
ATOM 687 N N . GLU A 1 87 ? -0.866 6.640 2.701 1.00 97.88 87 GLU A N 1
ATOM 688 C CA . GLU A 1 87 ? -1.369 7.724 3.554 1.00 97.88 87 GLU A CA 1
ATOM 689 C C . GLU A 1 87 ? -2.897 7.688 3.695 1.00 97.88 87 GLU A C 1
ATOM 691 O O . GLU A 1 87 ? -3.417 7.851 4.803 1.00 97.88 87 GLU A O 1
ATOM 696 N N . ASN A 1 88 ? -3.624 7.359 2.623 1.00 97.69 88 ASN A N 1
ATOM 697 C CA . ASN A 1 88 ? -5.073 7.162 2.672 1.00 97.69 88 ASN A CA 1
ATOM 698 C C . ASN A 1 88 ? -5.454 6.040 3.644 1.00 97.69 88 ASN A C 1
ATOM 700 O O . ASN A 1 88 ? -6.353 6.219 4.468 1.00 97.69 88 ASN A O 1
ATOM 704 N N . LEU A 1 89 ? -4.753 4.901 3.613 1.00 97.75 89 LEU A N 1
ATOM 705 C CA . LEU A 1 89 ? -5.014 3.798 4.537 1.00 97.75 89 LEU A CA 1
ATOM 706 C C . LEU A 1 89 ? -4.763 4.222 5.986 1.00 97.75 89 LEU A C 1
ATOM 708 O O . LEU A 1 89 ? -5.590 3.947 6.856 1.00 97.75 89 LEU A O 1
ATOM 712 N N . LYS A 1 90 ? -3.654 4.923 6.254 1.00 96.38 90 LYS A N 1
ATOM 713 C CA . LYS A 1 90 ? -3.360 5.470 7.589 1.00 96.38 90 LYS A CA 1
ATOM 714 C C . LYS A 1 90 ? -4.490 6.378 8.071 1.00 96.38 90 LYS A C 1
ATOM 716 O O . LYS A 1 90 ? -4.963 6.210 9.195 1.00 96.38 90 LYS A O 1
ATOM 721 N N . TRP A 1 91 ? -4.944 7.299 7.223 1.00 95.50 91 TRP A N 1
ATOM 722 C CA . TRP A 1 91 ? -6.033 8.215 7.544 1.00 95.50 91 TRP A CA 1
ATOM 723 C C . TRP A 1 91 ? -7.348 7.475 7.824 1.00 95.50 91 TRP A C 1
ATOM 725 O O . TRP A 1 91 ? -7.996 7.749 8.835 1.00 95.50 91 TRP A O 1
ATOM 735 N N . LEU A 1 92 ? -7.714 6.488 7.000 1.00 95.56 92 LEU A N 1
ATOM 736 C CA . LEU A 1 92 ? -8.927 5.684 7.188 1.00 95.56 92 LEU A CA 1
ATOM 737 C C . LEU A 1 92 ? -8.914 4.919 8.520 1.00 95.56 92 LEU A C 1
ATOM 739 O O . LEU A 1 92 ? -9.917 4.904 9.234 1.00 95.56 92 LEU A O 1
ATOM 743 N N . LEU A 1 93 ? -7.773 4.331 8.897 1.00 94.38 93 LEU A N 1
ATOM 744 C CA . LEU A 1 93 ? -7.628 3.645 10.185 1.00 94.38 93 LEU A CA 1
ATOM 745 C C . LEU A 1 93 ? -7.812 4.606 11.368 1.00 94.38 93 LEU A C 1
ATOM 747 O O . LEU A 1 93 ? -8.472 4.243 12.342 1.00 94.38 93 LEU A O 1
ATOM 751 N N . VAL A 1 94 ? -7.315 5.844 11.261 1.00 93.62 94 VAL A N 1
ATOM 752 C CA . VAL A 1 94 ? -7.558 6.897 12.263 1.00 93.62 94 VAL A CA 1
ATOM 753 C C . VAL A 1 94 ? -9.048 7.236 12.358 1.00 93.62 94 VAL A C 1
ATOM 755 O O . VAL A 1 94 ? -9.578 7.313 13.464 1.00 93.62 94 VAL A O 1
ATOM 758 N N . GLN A 1 95 ? -9.756 7.374 11.230 1.00 91.75 95 GLN A N 1
ATOM 759 C CA . GLN A 1 95 ? -11.204 7.640 11.234 1.00 91.75 95 GLN A CA 1
ATOM 760 C C . GLN A 1 95 ? -12.028 6.518 11.887 1.00 91.75 95 GLN A C 1
ATOM 762 O O . GLN A 1 95 ? -13.131 6.767 12.374 1.00 91.75 95 GLN A O 1
ATOM 767 N N . MET A 1 96 ? -11.506 5.290 11.889 1.00 91.06 96 MET A N 1
ATOM 768 C CA . MET A 1 96 ? -12.124 4.115 12.509 1.00 91.06 96 MET A CA 1
ATOM 769 C C . MET A 1 96 ? -11.669 3.878 13.955 1.00 91.06 96 MET A C 1
ATOM 771 O O . MET A 1 96 ? -12.058 2.868 14.549 1.00 91.06 96 MET A O 1
ATOM 775 N N . ASP A 1 97 ? -10.847 4.773 14.516 1.00 91.19 97 ASP A N 1
ATOM 776 C CA . ASP A 1 97 ? -10.246 4.608 15.843 1.00 91.19 97 ASP A CA 1
ATOM 777 C C . ASP A 1 97 ? -9.496 3.260 15.963 1.00 91.19 97 ASP A C 1
ATOM 779 O O . ASP A 1 97 ? -9.573 2.541 16.960 1.00 91.19 97 ASP A O 1
ATOM 783 N N . ILE A 1 98 ? -8.806 2.866 14.886 1.00 91.56 98 ILE A N 1
ATOM 784 C CA . ILE A 1 98 ? -7.962 1.671 14.830 1.00 91.56 98 ILE A CA 1
ATOM 785 C C . ILE A 1 98 ? -6.507 2.113 14.893 1.00 91.56 98 ILE A C 1
ATOM 787 O O . ILE A 1 98 ? -5.995 2.785 13.996 1.00 91.56 98 ILE A O 1
ATOM 791 N N . LYS A 1 99 ? -5.795 1.671 15.934 1.00 90.19 99 LYS A N 1
ATOM 792 C CA . LYS A 1 99 ? -4.352 1.904 16.039 1.00 90.19 99 LYS A CA 1
ATOM 793 C C . LYS A 1 99 ? -3.621 1.246 14.866 1.00 90.19 99 LYS A C 1
ATOM 795 O O . LYS A 1 99 ? -3.600 0.017 14.749 1.00 90.19 99 LYS A O 1
ATOM 800 N N . ASN A 1 100 ? -2.967 2.058 14.037 1.00 87.88 100 ASN A N 1
ATOM 801 C CA . ASN A 1 100 ? -2.134 1.551 12.957 1.00 87.88 100 ASN A CA 1
ATOM 802 C C . ASN A 1 100 ? -0.874 0.870 13.523 1.00 87.88 100 ASN A C 1
ATOM 804 O O . ASN A 1 100 ? -0.093 1.479 14.250 1.00 87.88 100 ASN A O 1
ATOM 808 N N . THR A 1 101 ? -0.696 -0.405 13.187 1.00 92.75 101 THR A N 1
ATOM 809 C CA . THR A 1 101 ? 0.485 -1.223 13.530 1.00 92.75 101 THR A CA 1
ATOM 810 C C . THR A 1 101 ? 1.104 -1.870 12.287 1.00 92.75 101 THR A C 1
ATOM 812 O O . THR A 1 101 ? 1.925 -2.779 12.397 1.00 92.75 101 THR A O 1
ATOM 815 N N . LEU A 1 102 ? 0.673 -1.425 11.104 1.00 95.25 102 LEU A N 1
ATOM 816 C CA . LEU A 1 102 ? 1.162 -1.887 9.815 1.00 95.25 102 LEU A CA 1
ATOM 817 C C . LEU A 1 102 ? 2.461 -1.170 9.469 1.00 95.25 102 LEU A C 1
ATOM 819 O O . LEU A 1 102 ? 2.580 0.045 9.641 1.00 95.25 102 LEU A O 1
ATOM 823 N N . ASP A 1 103 ? 3.396 -1.916 8.902 1.00 95.62 103 ASP A N 1
ATOM 824 C CA . ASP A 1 103 ? 4.643 -1.379 8.369 1.00 95.62 103 ASP A CA 1
ATOM 825 C C . ASP A 1 103 ? 4.498 -1.095 6.869 1.00 95.62 103 ASP A C 1
ATOM 827 O O . ASP A 1 103 ? 5.133 -1.711 6.015 1.00 95.62 103 ASP A O 1
ATOM 831 N N . LEU A 1 104 ? 3.594 -0.174 6.535 1.00 95.69 104 LEU A N 1
ATOM 832 C CA . LEU A 1 104 ? 3.288 0.163 5.141 1.00 95.69 104 LEU A CA 1
ATOM 833 C C . LEU A 1 104 ? 4.467 0.843 4.431 1.00 95.69 104 LEU A C 1
ATOM 835 O O . LEU A 1 104 ? 4.619 0.717 3.221 1.00 95.69 104 LEU A O 1
ATOM 839 N N . GLN A 1 105 ? 5.323 1.545 5.178 1.00 95.44 105 GLN A N 1
ATOM 840 C CA . GLN A 1 105 ? 6.485 2.238 4.616 1.00 95.44 105 GLN A CA 1
ATOM 841 C C . GLN A 1 105 ? 7.561 1.262 4.134 1.00 95.44 105 GLN A C 1
ATOM 843 O O . GLN A 1 105 ? 8.277 1.579 3.188 1.00 95.44 105 GLN A O 1
ATOM 848 N N . SER A 1 106 ? 7.632 0.050 4.697 1.00 96.44 106 SER A N 1
ATOM 849 C CA . SER A 1 106 ? 8.505 -0.997 4.157 1.00 96.44 106 SER A CA 1
ATOM 850 C C . SER A 1 106 ? 8.168 -1.383 2.712 1.00 96.44 106 SER A C 1
ATOM 852 O O . SER A 1 106 ? 9.075 -1.737 1.964 1.00 96.44 106 SER A O 1
ATOM 854 N N . ILE A 1 107 ? 6.905 -1.251 2.282 1.00 97.06 107 ILE A N 1
ATOM 855 C CA . ILE A 1 107 ? 6.502 -1.478 0.884 1.00 97.06 107 ILE A CA 1
ATOM 856 C C . ILE A 1 107 ? 7.117 -0.389 0.000 1.00 97.06 107 ILE A C 1
ATOM 858 O O . ILE A 1 107 ? 7.758 -0.698 -1.000 1.00 97.06 107 ILE A O 1
ATOM 862 N N . GLN A 1 108 ? 6.994 0.878 0.413 1.00 94.31 108 GLN A N 1
ATOM 863 C CA . GLN A 1 108 ? 7.591 2.014 -0.294 1.00 94.31 108 GLN A CA 1
ATOM 864 C C . GLN A 1 108 ? 9.121 1.894 -0.379 1.00 94.31 108 GLN A C 1
ATOM 866 O O . GLN A 1 108 ? 9.715 2.156 -1.423 1.00 94.31 108 GLN A O 1
ATOM 871 N N . GLY A 1 109 ? 9.765 1.477 0.714 1.00 96.06 109 GLY A N 1
ATOM 872 C CA . GLY A 1 109 ? 11.203 1.222 0.743 1.00 96.06 109 GLY A CA 1
ATOM 873 C C . GLY A 1 109 ? 11.611 0.093 -0.203 1.00 96.06 109 GLY A C 1
ATOM 874 O O . GLY A 1 109 ? 12.585 0.236 -0.936 1.00 96.06 109 GLY A O 1
ATOM 875 N N . ALA A 1 110 ? 10.840 -0.995 -0.236 1.00 95.94 110 ALA A N 1
ATOM 876 C CA . ALA A 1 110 ? 11.115 -2.134 -1.100 1.00 95.94 110 ALA A CA 1
ATOM 877 C C . ALA A 1 110 ? 11.003 -1.780 -2.584 1.00 95.94 110 ALA A C 1
ATOM 879 O O . ALA A 1 110 ? 11.909 -2.118 -3.334 1.00 95.94 110 ALA A O 1
ATOM 880 N N . VAL A 1 111 ? 9.959 -1.061 -3.011 1.00 95.31 111 VAL A N 1
ATOM 881 C CA . VAL A 1 111 ? 9.838 -0.665 -4.428 1.00 95.31 111 VAL A CA 1
ATOM 882 C C . VAL A 1 111 ? 10.968 0.280 -4.835 1.00 95.31 111 VAL A C 1
ATOM 884 O O . VAL A 1 111 ? 11.524 0.149 -5.914 1.00 95.31 111 VAL A O 1
ATOM 887 N N . ASN A 1 112 ? 11.397 1.176 -3.941 1.00 94.06 112 ASN A N 1
ATOM 888 C CA . ASN A 1 112 ? 12.525 2.065 -4.216 1.00 94.06 112 ASN A CA 1
ATOM 889 C C . ASN A 1 112 ? 13.859 1.316 -4.343 1.00 94.06 112 ASN A C 1
ATOM 891 O O . ASN A 1 112 ? 14.708 1.732 -5.125 1.00 94.06 112 ASN A O 1
ATOM 895 N N . PHE A 1 113 ? 14.057 0.263 -3.549 1.00 94.38 113 PHE A N 1
ATOM 896 C CA . PHE A 1 113 ? 15.295 -0.512 -3.539 1.00 94.38 113 PHE A CA 1
ATOM 897 C C . PHE A 1 113 ? 15.360 -1.512 -4.702 1.00 94.38 113 PHE A C 1
ATOM 899 O O . PHE A 1 113 ? 16.378 -1.595 -5.381 1.00 94.38 113 PHE A O 1
ATOM 906 N N . TYR A 1 114 ? 14.265 -2.230 -4.957 1.00 89.88 114 TYR A N 1
ATOM 907 C CA . TYR A 1 114 ? 14.139 -3.254 -5.998 1.00 89.88 114 TYR A CA 1
ATOM 908 C C . TYR A 1 114 ? 13.552 -2.665 -7.290 1.00 89.88 114 TYR A C 1
ATOM 910 O O . TYR A 1 114 ? 12.541 -3.138 -7.804 1.00 89.88 114 TYR A O 1
ATOM 918 N N . ALA A 1 115 ? 14.164 -1.593 -7.799 1.00 90.81 115 ALA A N 1
ATOM 919 C CA . ALA A 1 115 ? 13.710 -0.879 -8.997 1.00 90.81 115 ALA A CA 1
ATOM 920 C C . ALA A 1 115 ? 14.227 -1.525 -10.301 1.00 90.81 115 ALA A C 1
ATOM 922 O O . ALA A 1 115 ? 14.727 -0.834 -11.188 1.00 90.81 115 ALA A O 1
ATOM 923 N N . SER A 1 116 ? 14.119 -2.853 -10.398 1.00 92.94 116 SER A N 1
ATOM 924 C CA . SER A 1 116 ? 14.514 -3.655 -11.562 1.00 92.94 116 SER A CA 1
ATOM 925 C C . SER A 1 116 ? 13.412 -4.652 -11.924 1.00 92.94 116 SER A C 1
ATOM 927 O O . SER A 1 116 ? 12.749 -5.191 -11.039 1.00 92.94 116 SER A O 1
ATOM 929 N N . CYS A 1 117 ? 13.239 -4.928 -13.220 1.00 93.81 117 CYS A N 1
ATOM 930 C CA . CYS A 1 117 ? 12.255 -5.899 -13.712 1.00 93.81 117 CYS A CA 1
ATOM 931 C C . CYS A 1 117 ? 12.433 -7.287 -13.064 1.00 93.81 117 CYS A C 1
ATOM 933 O O . CYS A 1 117 ? 13.528 -7.853 -13.073 1.00 93.81 117 CYS A O 1
ATOM 935 N N . GLY A 1 118 ? 11.341 -7.853 -12.543 1.00 90.44 118 GLY A N 1
ATOM 936 C CA . GLY A 1 118 ? 11.279 -9.186 -11.938 1.00 90.44 118 GLY A CA 1
ATOM 937 C C . GLY A 1 118 ? 11.613 -9.219 -10.442 1.00 90.44 118 GLY A C 1
ATOM 938 O O . GLY A 1 118 ? 11.559 -10.286 -9.809 1.00 90.44 118 GLY A O 1
ATOM 939 N N . GLU A 1 119 ? 11.946 -8.070 -9.852 1.00 90.94 119 GLU A N 1
ATOM 940 C CA . GLU A 1 119 ? 12.241 -7.934 -8.425 1.00 90.94 119 GLU A CA 1
ATOM 941 C C . GLU A 1 119 ? 11.047 -7.397 -7.613 1.00 90.94 119 GLU A C 1
ATOM 943 O O . GLU A 1 119 ? 11.023 -7.534 -6.385 1.00 90.94 119 GLU A O 1
ATOM 948 N N . GLY A 1 120 ? 9.984 -6.908 -8.263 1.00 88.19 120 GLY A N 1
ATOM 949 C CA . GLY A 1 120 ? 8.780 -6.400 -7.591 1.00 88.19 120 GLY A CA 1
ATOM 950 C C . GLY A 1 120 ? 8.022 -7.438 -6.749 1.00 88.19 120 GLY A C 1
ATOM 951 O O . GLY A 1 120 ? 7.243 -7.085 -5.853 1.00 88.19 120 GLY A O 1
ATOM 952 N N . LYS A 1 121 ? 8.308 -8.735 -6.927 1.00 91.81 121 LYS A N 1
ATOM 953 C CA . LYS A 1 121 ? 7.817 -9.823 -6.059 1.00 91.81 121 LYS A CA 1
ATOM 954 C C . LYS A 1 121 ? 8.182 -9.639 -4.580 1.00 91.81 121 LYS A C 1
ATOM 956 O O . LYS A 1 121 ? 7.412 -10.046 -3.711 1.00 91.81 121 LYS A O 1
ATOM 961 N N . PHE A 1 122 ? 9.320 -9.006 -4.272 1.00 93.00 122 PHE A N 1
ATOM 962 C CA . PHE A 1 122 ? 9.714 -8.735 -2.885 1.00 93.00 122 PHE A CA 1
ATOM 963 C C . PHE A 1 122 ? 8.784 -7.708 -2.238 1.00 93.00 122 PHE A C 1
ATOM 965 O O . PHE A 1 122 ? 8.273 -7.934 -1.138 1.00 93.00 122 PHE A O 1
ATOM 972 N N . ALA A 1 123 ? 8.510 -6.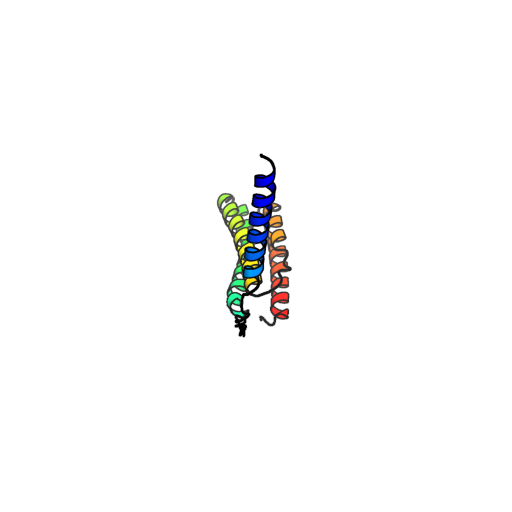608 -2.942 1.00 95.88 123 ALA A N 1
ATOM 973 C CA . ALA A 1 123 ? 7.560 -5.597 -2.495 1.00 95.88 123 ALA A CA 1
ATOM 974 C C . ALA A 1 123 ? 6.127 -6.154 -2.411 1.00 95.88 123 ALA A C 1
ATOM 976 O O . ALA A 1 123 ? 5.422 -5.877 -1.440 1.00 95.88 123 ALA A O 1
ATOM 977 N N . THR A 1 124 ? 5.733 -7.012 -3.359 1.00 95.75 124 THR A N 1
ATOM 978 C CA . THR A 1 124 ? 4.439 -7.721 -3.340 1.00 95.75 124 THR A CA 1
ATOM 979 C C . THR A 1 124 ? 4.295 -8.584 -2.082 1.00 95.75 124 THR A C 1
ATOM 981 O O . THR A 1 124 ? 3.326 -8.446 -1.339 1.00 95.75 124 THR A O 1
ATOM 984 N N . GLY A 1 125 ? 5.303 -9.403 -1.756 1.00 96.31 125 GLY A N 1
ATOM 985 C CA . GLY A 1 125 ? 5.274 -10.247 -0.557 1.00 96.31 125 GLY A CA 1
ATOM 986 C C . GLY A 1 125 ? 5.209 -9.452 0.756 1.00 96.31 125 GLY A C 1
ATOM 987 O O . GLY A 1 125 ? 4.571 -9.878 1.723 1.00 96.31 125 GLY A O 1
ATOM 988 N N . ILE A 1 126 ? 5.829 -8.269 0.802 1.00 97.38 126 ILE A N 1
ATOM 989 C CA . ILE A 1 126 ? 5.692 -7.335 1.929 1.00 97.38 126 ILE A CA 1
ATOM 990 C C . ILE A 1 126 ? 4.253 -6.811 2.008 1.00 97.38 126 ILE A C 1
ATOM 992 O O . ILE A 1 126 ? 3.659 -6.848 3.089 1.00 97.38 126 ILE A O 1
ATOM 996 N N . ALA A 1 127 ? 3.673 -6.374 0.888 1.00 97.56 127 ALA A N 1
ATOM 997 C CA . ALA A 1 127 ? 2.306 -5.865 0.849 1.00 97.56 127 ALA A CA 1
ATOM 998 C C . ALA A 1 127 ? 1.280 -6.923 1.295 1.00 97.56 127 ALA A C 1
ATOM 1000 O O . ALA A 1 127 ? 0.414 -6.629 2.122 1.00 97.56 127 ALA A O 1
ATOM 1001 N N . ASP A 1 128 ? 1.435 -8.175 0.860 1.00 98.06 128 ASP A N 1
ATOM 1002 C CA . ASP A 1 128 ? 0.585 -9.299 1.275 1.00 98.06 128 ASP A CA 1
ATOM 1003 C C . ASP A 1 128 ? 0.683 -9.598 2.772 1.00 98.06 128 ASP A C 1
ATOM 1005 O O . ASP A 1 128 ? -0.313 -9.884 3.451 1.00 98.06 128 ASP A O 1
ATOM 1009 N N . ARG A 1 129 ? 1.891 -9.514 3.334 1.00 98.00 129 ARG A N 1
ATOM 1010 C CA . ARG A 1 129 ? 2.094 -9.674 4.776 1.00 98.00 129 ARG A CA 1
ATOM 1011 C C . ARG A 1 129 ? 1.353 -8.590 5.559 1.00 98.00 129 ARG A C 1
ATOM 1013 O O . ARG A 1 129 ? 0.707 -8.907 6.564 1.00 98.00 129 ARG A O 1
ATOM 1020 N N . GLU A 1 130 ? 1.433 -7.334 5.123 1.00 97.75 130 GLU A N 1
ATOM 1021 C CA . GLU A 1 130 ? 0.736 -6.224 5.778 1.00 97.75 130 GLU A CA 1
ATOM 1022 C C . GLU A 1 130 ? -0.788 -6.314 5.594 1.00 97.75 130 GLU A C 1
ATOM 1024 O O . GLU A 1 130 ? -1.523 -6.103 6.559 1.00 97.75 130 GLU A O 1
ATOM 1029 N N . ALA A 1 131 ? -1.283 -6.763 4.438 1.00 97.56 131 ALA A N 1
ATOM 1030 C CA . ALA A 1 131 ? -2.708 -7.037 4.236 1.00 97.56 131 ALA A CA 1
ATOM 1031 C C . ALA A 1 131 ? -3.235 -8.111 5.200 1.00 97.56 131 ALA A C 1
ATOM 1033 O O . ALA A 1 131 ? -4.288 -7.955 5.825 1.00 97.56 131 ALA A O 1
ATOM 1034 N N . ASN A 1 132 ? -2.468 -9.183 5.401 1.00 97.50 132 ASN A N 1
ATOM 1035 C CA . ASN A 1 132 ? -2.804 -10.225 6.368 1.00 97.50 132 ASN A CA 1
ATOM 1036 C C . ASN A 1 132 ? -2.792 -9.708 7.814 1.00 97.50 132 ASN A C 1
ATOM 1038 O O . ASN A 1 132 ? -3.646 -10.089 8.622 1.00 97.50 132 ASN A O 1
ATOM 1042 N N . LYS A 1 133 ? -1.853 -8.818 8.164 1.00 97.44 133 LYS A N 1
ATOM 1043 C CA . LYS A 1 133 ? -1.866 -8.129 9.464 1.00 97.44 133 LYS A CA 1
ATOM 1044 C C . LYS A 1 133 ? -3.106 -7.250 9.609 1.00 97.44 133 LYS A C 1
ATOM 1046 O O . LYS A 1 133 ? -3.759 -7.330 10.649 1.00 97.44 133 LYS A O 1
ATOM 1051 N N . LEU A 1 134 ? -3.471 -6.482 8.582 1.00 97.06 134 LEU A N 1
ATOM 1052 C CA . LEU A 1 134 ? -4.678 -5.658 8.583 1.00 97.06 134 LEU A CA 1
ATOM 1053 C C . LEU A 1 134 ? -5.923 -6.518 8.789 1.00 97.06 134 LEU A C 1
ATOM 1055 O O . LEU A 1 134 ? -6.723 -6.215 9.669 1.00 97.06 134 LEU A O 1
ATOM 1059 N N . ARG A 1 135 ? -6.052 -7.640 8.074 1.00 96.38 135 ARG A N 1
ATOM 1060 C CA . ARG A 1 135 ? -7.149 -8.598 8.276 1.00 96.38 135 ARG A CA 1
ATOM 1061 C C . ARG A 1 135 ? -7.250 -9.043 9.738 1.00 96.38 135 ARG A C 1
ATOM 1063 O O . ARG A 1 135 ? -8.337 -9.016 10.309 1.00 96.38 135 ARG A O 1
ATOM 1070 N N . ARG A 1 136 ? -6.128 -9.403 10.375 1.00 96.06 136 ARG A N 1
ATOM 1071 C CA . ARG A 1 136 ? -6.100 -9.769 11.806 1.00 96.06 136 ARG A CA 1
ATOM 1072 C C . ARG A 1 136 ? -6.479 -8.605 12.723 1.00 96.06 136 ARG A C 1
ATOM 1074 O O . ARG A 1 136 ? -7.109 -8.830 13.752 1.00 96.06 136 ARG A O 1
ATOM 1081 N N . ILE A 1 137 ? -6.096 -7.373 12.387 1.00 94.12 137 ILE A N 1
ATOM 1082 C CA . ILE A 1 137 ? -6.528 -6.175 13.117 1.00 94.12 137 ILE A CA 1
ATOM 1083 C C . ILE A 1 137 ? -8.045 -6.032 13.002 1.00 94.12 137 ILE A C 1
ATOM 1085 O O . ILE A 1 137 ? -8.709 -6.025 14.028 1.00 94.12 137 ILE A O 1
ATOM 1089 N N . LEU A 1 138 ? -8.599 -6.009 11.791 1.00 93.25 138 LEU A N 1
ATOM 1090 C CA . LEU A 1 138 ? -10.035 -5.835 11.567 1.00 93.25 138 LEU A CA 1
ATOM 1091 C C . LEU A 1 138 ? -10.872 -6.890 12.312 1.00 93.25 138 LEU A C 1
ATOM 1093 O O . LEU A 1 138 ? -11.835 -6.531 12.984 1.00 93.25 138 LEU A O 1
ATOM 1097 N N . ILE A 1 139 ? -10.447 -8.160 12.307 1.00 93.38 139 ILE A N 1
ATOM 1098 C CA . ILE A 1 139 ? -11.099 -9.236 13.077 1.00 93.38 139 ILE A CA 1
ATOM 1099 C C . ILE A 1 139 ? -11.100 -8.942 14.584 1.00 93.38 139 ILE A C 1
ATOM 1101 O O . ILE A 1 139 ? -12.133 -9.099 15.228 1.00 93.38 139 ILE A O 1
ATOM 1105 N N . ARG A 1 140 ? -9.979 -8.476 15.157 1.00 91.75 140 ARG A N 1
ATOM 1106 C CA . ARG A 1 140 ? -9.902 -8.120 16.591 1.00 91.75 140 ARG A CA 1
ATOM 1107 C C . ARG A 1 140 ? -10.849 -6.986 16.983 1.00 91.75 140 ARG A C 1
ATOM 1109 O O . ARG A 1 140 ? -11.256 -6.925 18.135 1.00 91.75 140 ARG A O 1
ATOM 1116 N N . TYR A 1 141 ? -11.192 -6.112 16.041 1.00 89.12 141 TYR A N 1
ATOM 1117 C CA . TYR A 1 141 ? -12.161 -5.030 16.236 1.00 89.12 141 TYR A CA 1
ATOM 1118 C C . TYR A 1 141 ? -13.601 -5.440 15.867 1.00 89.12 141 TYR A C 1
ATOM 1120 O O . TYR A 1 141 ? -14.488 -4.591 15.882 1.00 89.12 141 TYR A O 1
ATOM 1128 N N . GLY A 1 142 ? -13.854 -6.712 15.527 1.00 89.69 142 GLY A N 1
ATOM 1129 C CA . GLY A 1 142 ? -15.184 -7.204 15.147 1.00 89.69 142 GLY A CA 1
ATOM 1130 C C . GLY A 1 142 ? -15.648 -6.768 13.751 1.00 89.69 142 GLY A C 1
ATOM 1131 O O . GLY A 1 142 ? -16.845 -6.717 13.492 1.00 89.69 142 GLY A O 1
ATOM 1132 N N . LEU A 1 143 ? -14.718 -6.426 12.853 1.00 86.31 143 LEU A N 1
ATOM 1133 C CA . LEU A 1 143 ? -14.983 -5.874 11.519 1.00 86.31 143 LEU A CA 1
ATOM 1134 C C . LEU A 1 143 ? -14.643 -6.902 10.427 1.00 86.31 143 LEU A C 1
ATOM 1136 O O . LEU A 1 143 ? -13.612 -6.798 9.752 1.00 86.31 143 LEU A O 1
ATOM 1140 N N . GLN A 1 144 ? -15.485 -7.926 10.277 1.00 73.31 144 GLN A N 1
ATOM 1141 C CA . GLN A 1 144 ? -15.296 -9.018 9.310 1.00 73.31 144 GLN A CA 1
ATOM 1142 C C . GLN A 1 144 ? -16.213 -8.899 8.092 1.00 73.31 144 GLN A C 1
ATOM 1144 O O . GLN A 1 144 ? -17.294 -8.299 8.208 1.00 73.31 144 GLN A O 1
#

Sequence (144 aa):
MKNMNRAFRKSIVLASLMTVLLLMIAVPSFAQSTSSRFERPRTKYLGDVRATMKRIQELPGIMDNLLCENDPDGYIVERQRLATEIENLKWLLVQMDIKNTLDLQSIQGAVNFYASCGEGKFATGIADREANKLRRILIRYGLQ